Protein AF-A0AAE0Z4W5-F1 (afdb_monomer)

Radius of gyration: 17.18 Å; Cα contacts (8 Å, |Δi|>4): 131; chains: 1; bounding box: 44×24×59 Å

Foldseek 3Di:
DDDPPVCLPPVVVCVVPVVDPDQDDPADWGDDPNAIKGWAFDPDPDDDPDPVVVVLQVVLQVPDDPFFFHFDGWDRDPPGTTTITGDASCHAPVSQVPDPVRPPDPVNVVVVVVSVVVVCVSCVVPHDDTGTHD

Mean predicted aligned error: 11.66 Å

pLDDT: mean 71.06, std 17.98, range [23.53, 89.5]

Organism: NCBI:txid231223

InterPro domains:
  IPR001245 Serine-threonine/tyrosine-protein kinase, catalytic domain [PF07714] (35-116)
  IPR011009 Protein kinase-like domain superfamily [SSF56112] (31-118)
  IPR050401 Cyclic nucleotide synthase [PTHR11920] (18-118)

Structure (mmCIF, N/CA/C/O backbone):
data_AF-A0AAE0Z4W5-F1
#
_entry.id   AF-A0AAE0Z4W5-F1
#
loop_
_atom_site.group_PDB
_atom_site.id
_atom_site.type_symbol
_atom_site.label_atom_id
_atom_site.label_alt_id
_atom_site.label_comp_id
_atom_site.label_asym_id
_atom_site.label_entity_id
_atom_site.label_seq_id
_atom_site.pdbx_PDB_ins_code
_atom_site.Cartn_x
_atom_site.Cartn_y
_atom_site.Cartn_z
_atom_site.occupancy
_atom_site.B_iso_or_equiv
_atom_site.auth_seq_id
_atom_site.auth_comp_id
_atom_site.auth_asym_id
_atom_site.auth_atom_id
_atom_site.pdbx_PDB_model_num
ATOM 1 N N . LYS A 1 1 ? -1.206 4.703 -35.131 1.00 28.72 1 LYS A N 1
ATOM 2 C CA . LYS A 1 1 ? -0.400 3.704 -34.385 1.00 28.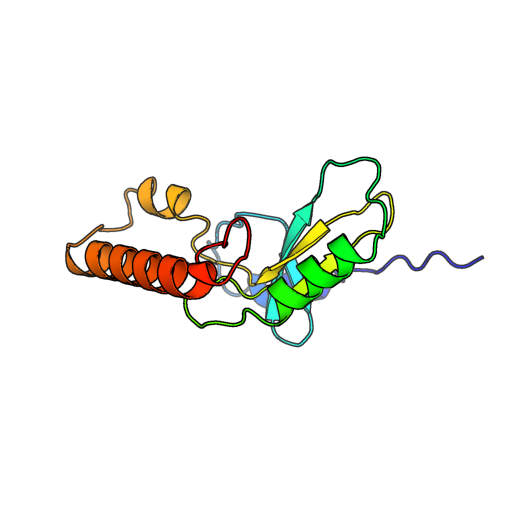72 1 LYS A CA 1
ATOM 3 C C . LYS A 1 1 ? -0.879 3.744 -32.946 1.00 28.72 1 LYS A C 1
ATOM 5 O O . LYS A 1 1 ? -0.974 4.821 -32.381 1.00 28.72 1 LYS A O 1
ATOM 10 N N . THR A 1 2 ? -1.354 2.597 -32.493 1.00 23.53 2 THR A N 1
ATOM 11 C CA . THR A 1 2 ? -2.344 2.341 -31.443 1.00 23.53 2 THR A CA 1
ATOM 12 C C . THR A 1 2 ? -1.884 2.802 -30.061 1.00 23.53 2 THR A C 1
ATOM 14 O O . THR A 1 2 ? -0.932 2.265 -29.505 1.00 23.53 2 THR A O 1
ATOM 17 N N . SER A 1 3 ? -2.573 3.810 -29.523 1.00 23.89 3 SER A N 1
ATOM 18 C CA . SER A 1 3 ? -2.535 4.167 -28.108 1.00 23.89 3 SER A CA 1
ATOM 19 C C . SER A 1 3 ? -3.357 3.118 -27.363 1.00 23.89 3 SER A C 1
ATOM 21 O O . SER A 1 3 ? -4.548 2.978 -27.631 1.00 23.89 3 SER A O 1
ATOM 23 N N . TYR A 1 4 ? -2.725 2.341 -26.484 1.00 27.56 4 TYR A N 1
ATOM 24 C CA . TYR A 1 4 ? -3.455 1.537 -25.508 1.00 27.56 4 TYR A CA 1
ATOM 25 C C . TYR A 1 4 ? -3.965 2.492 -24.429 1.00 27.56 4 TYR A C 1
ATOM 27 O O . TYR A 1 4 ? -3.356 2.651 -23.372 1.00 27.56 4 TYR A O 1
ATOM 35 N N . TYR A 1 5 ? -5.068 3.176 -24.735 1.00 32.50 5 TYR A N 1
ATOM 36 C CA . TYR A 1 5 ? -5.946 3.726 -23.717 1.00 32.50 5 TYR A CA 1
ATOM 37 C C . TYR A 1 5 ? -6.409 2.516 -22.905 1.00 32.50 5 TYR A C 1
ATOM 39 O O . TYR A 1 5 ? -7.166 1.680 -23.391 1.00 32.50 5 TYR A O 1
ATOM 47 N N . SER A 1 6 ? -5.827 2.321 -21.723 1.00 32.25 6 SER A N 1
ATOM 48 C CA . SER A 1 6 ? -6.387 1.362 -20.782 1.00 32.25 6 SER A CA 1
ATOM 49 C C . SER A 1 6 ? -7.658 2.018 -20.271 1.00 32.25 6 SER A C 1
ATOM 51 O O . SER A 1 6 ? -7.593 2.826 -19.346 1.00 32.25 6 SER A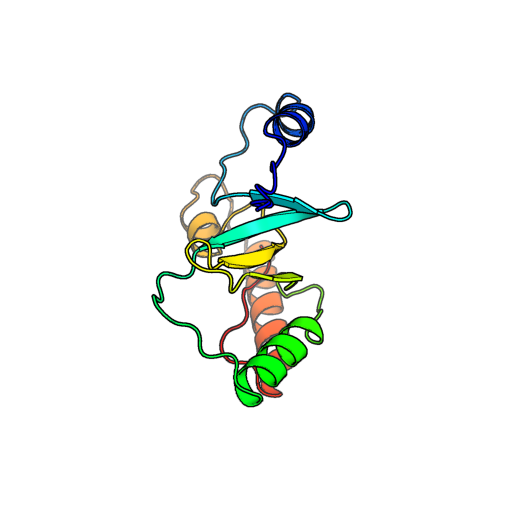 O 1
ATOM 53 N N . ASP A 1 7 ? -8.775 1.733 -20.944 1.00 30.98 7 ASP A N 1
ATOM 54 C CA . ASP A 1 7 ? -10.121 1.965 -20.435 1.00 30.98 7 ASP A CA 1
ATOM 55 C C . ASP A 1 7 ? -10.191 1.278 -19.068 1.00 30.98 7 ASP A C 1
ATOM 57 O O . ASP A 1 7 ? -10.419 0.073 -18.950 1.00 30.98 7 ASP A O 1
ATOM 61 N N . CYS A 1 8 ? -9.908 2.023 -18.003 1.00 40.12 8 CYS A N 1
ATOM 62 C CA . CYS A 1 8 ? -10.352 1.624 -16.685 1.00 40.12 8 CYS A CA 1
ATOM 63 C C . CYS A 1 8 ? -11.861 1.818 -16.746 1.00 40.12 8 CYS A C 1
ATOM 65 O O . CYS A 1 8 ? -12.303 2.950 -16.610 1.00 40.12 8 CYS A O 1
ATOM 67 N N . SER A 1 9 ? -12.618 0.760 -17.061 1.00 36.38 9 SER A N 1
ATOM 68 C CA . SER A 1 9 ? -14.079 0.820 -17.132 1.00 36.38 9 SER A CA 1
ATOM 69 C C . SER A 1 9 ? -14.622 1.558 -15.912 1.00 36.38 9 SER A C 1
ATOM 71 O O . SER A 1 9 ? -14.623 1.004 -14.808 1.00 36.38 9 SER A O 1
ATOM 73 N N . ASP A 1 10 ? -15.105 2.782 -16.130 1.00 46.00 10 ASP A N 1
ATOM 74 C CA . ASP A 1 10 ? -15.877 3.543 -15.146 1.00 46.00 10 ASP A CA 1
ATOM 75 C C . ASP A 1 10 ? -17.095 2.717 -14.670 1.00 46.00 10 ASP A C 1
ATOM 77 O O . ASP A 1 10 ? -17.561 2.848 -13.538 1.00 46.00 10 ASP A O 1
ATOM 81 N N . ASP A 1 11 ? -17.531 1.761 -15.496 1.00 42.41 11 ASP A N 1
ATOM 82 C CA . ASP A 1 11 ? -18.697 0.910 -15.281 1.00 42.41 11 ASP A CA 1
ATOM 83 C C . ASP A 1 11 ? -18.485 -0.188 -14.220 1.00 42.41 11 ASP A C 1
ATOM 85 O O . ASP A 1 11 ? -19.395 -0.493 -13.452 1.00 42.41 11 ASP A O 1
ATOM 89 N N . THR A 1 12 ? -17.288 -0.776 -14.102 1.00 48.44 12 THR A N 1
ATOM 90 C CA . THR A 1 12 ? -17.059 -1.907 -13.171 1.00 48.44 12 THR A CA 1
ATOM 91 C C . THR A 1 12 ? -16.954 -1.439 -11.714 1.00 48.44 12 THR A C 1
ATOM 93 O O . THR A 1 12 ? -17.310 -2.169 -10.788 1.00 48.44 12 THR A O 1
ATOM 96 N N . ILE A 1 13 ? -16.498 -0.199 -11.500 1.00 48.97 13 ILE A N 1
ATOM 97 C CA . ILE A 1 13 ? -16.380 0.434 -10.177 1.00 48.97 13 ILE A CA 1
ATOM 98 C C . ILE A 1 13 ? -17.760 0.891 -9.671 1.00 48.97 13 ILE A C 1
ATOM 100 O O . ILE A 1 13 ? -18.065 0.722 -8.487 1.00 48.97 13 ILE A O 1
ATOM 104 N N . ALA A 1 14 ? -18.623 1.387 -10.565 1.00 46.22 14 ALA A N 1
ATOM 105 C CA . ALA A 1 14 ? -19.995 1.777 -10.235 1.00 46.22 14 ALA A CA 1
ATOM 106 C C . ALA A 1 14 ? -20.854 0.587 -9.766 1.00 46.22 14 ALA A C 1
ATOM 108 O O . ALA A 1 14 ? -21.639 0.725 -8.826 1.00 46.22 14 ALA A O 1
ATOM 109 N N . VAL A 1 15 ? -20.670 -0.599 -10.359 1.00 49.28 15 VAL A N 1
ATOM 110 C CA . VAL A 1 15 ? -21.466 -1.795 -10.023 1.00 49.28 15 VAL A CA 1
ATOM 111 C C . VAL A 1 15 ? -21.212 -2.290 -8.595 1.00 49.28 15 VAL A C 1
ATOM 113 O O . VAL A 1 15 ? -22.147 -2.753 -7.948 1.00 49.28 15 VAL A O 1
ATOM 116 N N . HIS A 1 16 ? -19.992 -2.157 -8.059 1.00 48.31 16 HIS A N 1
ATOM 117 C CA . HIS A 1 16 ? -19.688 -2.643 -6.704 1.00 48.31 16 HIS A CA 1
ATOM 118 C C . HIS A 1 16 ? -19.871 -1.596 -5.590 1.00 48.31 16 HIS A C 1
ATOM 120 O O . HIS A 1 16 ? -19.947 -1.973 -4.421 1.00 48.31 16 HIS A O 1
ATOM 126 N N . LEU A 1 17 ? -19.943 -0.301 -5.929 1.00 50.03 17 LEU A N 1
ATOM 127 C CA . LEU A 1 17 ? -20.113 0.803 -4.970 1.00 50.03 17 LEU A CA 1
ATOM 128 C C . LEU A 1 17 ? -21.548 1.337 -4.874 1.00 50.03 17 LEU A C 1
ATOM 130 O O . LEU A 1 17 ? -21.886 1.928 -3.850 1.00 50.03 17 LEU A O 1
ATOM 134 N N . ASN A 1 18 ? -22.408 1.101 -5.872 1.00 44.16 18 ASN A N 1
ATOM 135 C CA . ASN A 1 18 ? -23.819 1.505 -5.794 1.00 44.16 18 ASN A CA 1
ATOM 136 C C . ASN A 1 18 ? -24.617 0.771 -4.696 1.00 44.16 18 ASN A C 1
ATOM 138 O O . ASN A 1 18 ? -25.695 1.235 -4.340 1.00 44.16 18 ASN A O 1
ATOM 142 N N . ASP A 1 19 ? -24.096 -0.323 -4.130 1.00 50.34 19 ASP A N 1
ATOM 143 C CA . ASP A 1 19 ? -24.776 -1.097 -3.079 1.00 50.34 19 ASP A CA 1
ATOM 144 C C . ASP A 1 19 ? -24.414 -0.665 -1.639 1.00 50.34 19 ASP A C 1
ATOM 146 O O . ASP A 1 19 ? -25.011 -1.135 -0.675 1.00 50.34 19 ASP A O 1
ATOM 150 N N . VAL A 1 20 ? -23.451 0.249 -1.437 1.00 46.44 20 VAL A N 1
ATOM 151 C CA . VAL A 1 20 ? -23.032 0.667 -0.082 1.00 46.44 20 VAL A CA 1
ATOM 152 C C . VAL A 1 20 ? -22.844 2.181 -0.018 1.00 46.44 20 VAL A C 1
ATOM 154 O O . VAL A 1 20 ? -21.728 2.700 -0.071 1.00 46.44 20 VAL A O 1
ATOM 157 N N . GLY A 1 21 ? -23.956 2.906 0.113 1.00 43.50 21 GLY A N 1
ATOM 158 C CA . GLY A 1 21 ? -23.941 4.328 0.456 1.00 43.50 21 GLY A CA 1
ATOM 159 C C . GLY A 1 21 ? -23.060 4.597 1.688 1.00 43.50 21 GLY A C 1
ATOM 160 O O . GLY A 1 21 ? -23.152 3.880 2.681 1.00 43.50 21 GLY A O 1
ATOM 161 N N . ASN A 1 22 ? -22.221 5.638 1.614 1.00 46.34 22 ASN A N 1
ATOM 162 C CA . ASN A 1 22 ? -21.294 6.134 2.653 1.00 46.34 22 ASN A CA 1
ATOM 163 C C . ASN A 1 22 ? -19.925 5.445 2.842 1.00 46.34 22 ASN A C 1
ATOM 165 O O . ASN A 1 22 ? -19.445 5.343 3.969 1.00 46.34 22 ASN A O 1
ATOM 169 N N . ARG A 1 23 ? -19.199 5.067 1.781 1.00 55.84 23 ARG A N 1
ATOM 170 C CA . ARG A 1 23 ? -17.738 4.852 1.906 1.00 55.84 23 ARG A CA 1
ATOM 171 C C . ARG A 1 23 ? -16.953 6.060 1.388 1.00 55.84 23 ARG A C 1
ATOM 173 O O . ARG A 1 23 ? -16.955 6.331 0.193 1.00 55.84 23 ARG A O 1
ATOM 180 N N . GLN A 1 24 ? -16.281 6.775 2.295 1.00 64.50 24 GLN A N 1
ATOM 181 C CA . GLN A 1 24 ? -15.328 7.835 1.952 1.00 64.50 24 GLN A CA 1
ATOM 182 C C . GLN A 1 24 ? -14.146 7.221 1.184 1.00 64.50 24 GLN A C 1
ATOM 184 O O . GLN A 1 24 ? -13.524 6.264 1.646 1.00 64.50 24 GLN A O 1
ATOM 189 N N . LEU A 1 25 ? -13.858 7.743 -0.010 1.00 67.00 25 LEU A N 1
ATOM 190 C CA . LEU A 1 25 ? -12.697 7.337 -0.801 1.00 67.00 25 LEU A CA 1
ATOM 191 C C . LEU A 1 25 ? -11.493 8.197 -0.409 1.00 67.00 25 LEU A C 1
ATOM 193 O O . LEU A 1 25 ? -11.533 9.417 -0.551 1.00 67.00 25 LEU A O 1
ATOM 197 N N . PHE A 1 26 ? -10.418 7.560 0.057 1.00 69.38 26 PHE A N 1
ATOM 198 C CA . PHE A 1 26 ? -9.202 8.256 0.509 1.00 69.38 26 PHE A CA 1
ATOM 199 C C . PHE A 1 26 ? -8.167 8.464 -0.607 1.00 69.38 26 PHE A C 1
ATOM 201 O O . PHE A 1 26 ? -7.232 9.249 -0.468 1.00 69.38 26 PHE A O 1
ATOM 208 N N . THR A 1 27 ? -8.293 7.747 -1.727 1.00 78.50 27 THR A N 1
ATOM 209 C CA . THR A 1 27 ? -7.387 7.868 -2.876 1.00 78.50 27 THR A CA 1
ATOM 210 C C . THR A 1 27 ? -8.029 7.321 -4.152 1.00 78.50 27 THR A C 1
ATOM 212 O O . THR A 1 27 ? -9.092 6.703 -4.098 1.00 78.50 27 THR A O 1
ATOM 215 N N . LYS A 1 28 ? -7.383 7.533 -5.306 1.00 83.81 28 LYS A N 1
ATOM 216 C CA . LYS A 1 28 ? -7.816 6.949 -6.581 1.00 83.81 28 LYS A CA 1
ATOM 217 C C . LYS A 1 28 ? -7.692 5.428 -6.509 1.00 83.81 28 LYS A C 1
ATOM 219 O O . LYS A 1 28 ? -6.664 4.921 -6.063 1.00 83.81 28 LYS A O 1
ATOM 224 N N . THR A 1 29 ? -8.706 4.706 -6.973 1.00 84.94 29 THR A N 1
ATOM 225 C CA . THR A 1 29 ? -8.735 3.240 -6.933 1.00 84.94 29 THR A CA 1
ATOM 226 C C . THR A 1 29 ? -8.896 2.614 -8.316 1.00 84.94 29 THR A C 1
ATOM 228 O O . THR A 1 29 ? -9.254 3.289 -9.279 1.00 84.94 29 THR A O 1
ATOM 231 N N . GLY A 1 30 ? -8.596 1.319 -8.421 1.00 84.19 30 GLY A N 1
ATOM 232 C CA . GLY A 1 30 ? -8.863 0.498 -9.604 1.00 84.19 30 GLY A CA 1
ATOM 233 C C . GLY A 1 30 ? -9.068 -0.968 -9.226 1.00 84.19 30 GLY A C 1
ATOM 234 O O . GLY A 1 30 ? -8.626 -1.395 -8.163 1.00 84.19 30 GLY A O 1
ATOM 235 N N . TYR A 1 31 ? -9.739 -1.749 -10.075 1.00 85.69 31 TYR A N 1
ATOM 236 C CA . TYR A 1 31 ? -9.971 -3.178 -9.838 1.00 85.69 31 TYR A CA 1
ATOM 237 C C . TYR A 1 31 ? -9.016 -4.030 -10.675 1.00 85.69 31 TYR A C 1
ATOM 239 O O . TYR A 1 31 ? -8.949 -3.886 -11.896 1.00 85.69 31 TYR A O 1
ATOM 247 N N . TYR A 1 32 ? -8.275 -4.931 -10.034 1.00 82.69 32 TYR A N 1
ATOM 248 C CA . TYR A 1 32 ? -7.320 -5.800 -10.714 1.00 82.69 32 TYR A CA 1
ATOM 249 C C . TYR A 1 32 ? -7.235 -7.165 -10.032 1.00 82.69 32 TYR A C 1
ATOM 251 O O . TYR A 1 32 ? -7.016 -7.256 -8.828 1.00 82.69 32 TYR A O 1
ATOM 259 N N . LYS A 1 33 ? -7.379 -8.243 -10.819 1.00 83.12 33 LYS A N 1
ATOM 260 C CA . LYS A 1 33 ? -7.265 -9.644 -10.360 1.00 83.12 33 LYS A CA 1
ATOM 261 C C . LYS A 1 33 ? -8.083 -9.968 -9.100 1.00 83.12 33 LYS A C 1
ATOM 263 O O . LYS A 1 33 ? -7.600 -10.660 -8.210 1.00 83.12 33 LYS A O 1
ATOM 268 N N . GLY A 1 34 ? -9.318 -9.480 -9.023 1.00 81.19 34 GLY A N 1
ATOM 269 C CA . GLY A 1 34 ? -10.188 -9.770 -7.883 1.00 81.19 34 GLY A CA 1
ATOM 270 C C . GLY A 1 34 ? -10.046 -8.811 -6.699 1.00 81.19 34 GLY A C 1
ATOM 271 O O . GLY A 1 34 ? -10.797 -8.948 -5.740 1.00 81.19 34 GLY A O 1
ATOM 272 N N . ALA A 1 35 ? -9.113 -7.854 -6.746 1.00 81.50 35 ALA A N 1
ATOM 273 C CA . ALA A 1 35 ? -8.822 -6.944 -5.642 1.00 81.50 35 ALA A CA 1
ATOM 274 C C . ALA A 1 35 ? -9.006 -5.473 -6.037 1.00 81.50 35 ALA A C 1
ATOM 276 O O . ALA A 1 35 ? -8.722 -5.074 -7.170 1.00 81.50 35 ALA A O 1
ATOM 277 N N . ILE A 1 36 ? -9.446 -4.658 -5.075 1.00 86.00 36 ILE A N 1
ATOM 278 C CA . ILE A 1 36 ? -9.446 -3.197 -5.189 1.00 86.00 36 ILE A CA 1
ATOM 279 C C . ILE A 1 36 ? -8.051 -2.693 -4.815 1.00 86.00 36 ILE A C 1
ATOM 281 O O . ILE A 1 36 ? -7.525 -3.008 -3.746 1.00 86.00 36 ILE A O 1
ATOM 285 N N . LEU A 1 37 ? -7.459 -1.897 -5.697 1.00 87.94 37 LEU A N 1
ATOM 286 C CA . LEU A 1 37 ? -6.131 -1.322 -5.543 1.00 87.94 37 LEU A CA 1
ATOM 287 C C . LEU A 1 37 ? -6.209 0.186 -5.334 1.00 87.94 37 LEU A C 1
ATOM 289 O O . LEU A 1 37 ? -7.021 0.858 -5.964 1.00 87.94 37 LEU A O 1
ATOM 293 N N . ALA A 1 38 ? -5.320 0.714 -4.501 1.00 86.88 38 ALA A N 1
ATOM 294 C CA . ALA A 1 38 ? -4.990 2.126 -4.415 1.00 86.88 38 ALA A CA 1
ATOM 295 C C . ALA A 1 38 ? -3.961 2.498 -5.495 1.00 86.88 38 ALA A C 1
ATOM 297 O O . ALA A 1 38 ? -2.935 1.830 -5.649 1.00 86.88 38 ALA A O 1
ATOM 298 N N . ILE A 1 39 ? -4.222 3.590 -6.214 1.00 87.81 39 ILE A N 1
ATOM 299 C CA . ILE A 1 39 ? -3.380 4.141 -7.278 1.00 87.81 39 ILE A CA 1
ATOM 300 C C . ILE A 1 39 ? -2.779 5.451 -6.773 1.00 87.81 39 ILE A C 1
ATOM 302 O O . ILE A 1 39 ? -3.424 6.500 -6.800 1.00 87.81 39 ILE A O 1
ATOM 306 N N . LYS A 1 40 ? -1.525 5.401 -6.317 1.00 86.44 40 LYS A N 1
ATOM 307 C CA . LYS A 1 40 ? -0.810 6.580 -5.811 1.00 86.44 40 LYS A CA 1
ATOM 308 C C . LYS A 1 40 ? 0.071 7.175 -6.912 1.00 86.44 40 LYS A C 1
ATOM 310 O O . LYS A 1 40 ? 1.050 6.527 -7.285 1.00 86.44 40 LYS A O 1
ATOM 315 N N . PRO A 1 41 ? -0.242 8.363 -7.458 1.00 82.81 41 PRO A N 1
ATOM 316 C CA . PRO A 1 41 ? 0.560 8.963 -8.517 1.00 82.81 41 PRO A CA 1
ATOM 317 C C . PRO A 1 41 ? 1.951 9.343 -8.003 1.00 82.81 41 PRO A C 1
ATOM 319 O O . PRO A 1 41 ? 2.110 9.814 -6.876 1.00 82.81 41 PRO A O 1
ATOM 322 N N . ILE A 1 42 ? 2.963 9.149 -8.842 1.00 83.56 42 ILE A N 1
ATOM 323 C CA . ILE A 1 42 ? 4.335 9.570 -8.574 1.00 83.56 42 ILE A CA 1
ATOM 324 C C . ILE A 1 42 ? 4.549 10.901 -9.293 1.00 83.56 42 ILE A C 1
ATOM 326 O O . ILE A 1 42 ? 4.449 10.977 -10.511 1.00 83.56 42 ILE A O 1
ATOM 330 N N . THR A 1 43 ? 4.880 11.957 -8.552 1.00 76.00 43 THR A N 1
ATOM 331 C CA . THR A 1 43 ? 5.090 13.313 -9.098 1.00 76.00 43 THR A CA 1
ATOM 332 C C . THR A 1 43 ? 6.448 13.504 -9.783 1.00 76.00 43 THR A C 1
ATOM 334 O O . THR A 1 43 ? 6.783 14.607 -10.213 1.00 76.00 43 THR A O 1
ATOM 337 N N . ARG A 1 44 ? 7.264 12.449 -9.882 1.00 71.31 44 ARG A N 1
ATOM 338 C CA . ARG A 1 44 ? 8.580 12.521 -10.523 1.00 71.31 44 ARG A CA 1
ATOM 339 C C . ARG A 1 44 ? 8.419 12.548 -12.039 1.00 71.31 44 ARG A C 1
ATOM 341 O O . ARG A 1 44 ? 7.695 11.755 -12.616 1.00 71.31 44 ARG A O 1
ATOM 348 N N . THR A 1 45 ? 9.145 13.449 -12.688 1.00 65.88 45 THR A N 1
ATOM 349 C CA . THR A 1 45 ? 9.098 13.623 -14.146 1.00 65.88 45 THR A CA 1
ATOM 350 C C . THR A 1 45 ? 9.885 12.549 -14.896 1.00 65.88 45 THR A C 1
ATOM 352 O O . THR A 1 45 ? 9.598 12.275 -16.057 1.00 65.88 45 THR A O 1
ATOM 355 N N . HIS A 1 46 ? 10.857 11.907 -14.242 1.00 71.69 46 HIS A N 1
ATOM 356 C CA . HIS A 1 46 ? 11.690 10.878 -14.854 1.00 71.69 46 HIS A CA 1
ATOM 357 C C . HIS A 1 46 ? 12.066 9.790 -13.841 1.00 71.69 46 HIS A C 1
ATOM 359 O O . HIS A 1 46 ? 12.797 10.043 -12.880 1.00 71.69 46 HIS A O 1
ATOM 365 N N . ILE A 1 47 ? 11.595 8.563 -14.072 1.00 76.62 47 ILE A N 1
ATOM 366 C CA . ILE A 1 47 ? 12.035 7.370 -13.343 1.00 76.62 47 ILE A CA 1
ATOM 367 C C . ILE A 1 47 ? 12.992 6.614 -14.260 1.00 76.62 47 ILE A C 1
ATOM 369 O O . ILE A 1 47 ? 12.585 6.051 -15.272 1.00 76.62 47 ILE A O 1
ATOM 373 N N . SER A 1 48 ? 14.281 6.607 -13.914 1.00 80.44 48 SER A N 1
ATOM 374 C CA . SER A 1 48 ? 15.262 5.804 -14.645 1.00 80.44 48 SER A CA 1
ATOM 375 C C . SER A 1 48 ? 15.153 4.342 -14.217 1.00 80.44 48 SER A C 1
ATOM 377 O O . SER A 1 48 ? 15.364 4.008 -13.047 1.00 80.44 48 SER A O 1
ATOM 379 N N . ILE A 1 49 ? 14.831 3.467 -15.169 1.00 83.25 49 ILE A N 1
ATOM 380 C CA . ILE A 1 49 ? 14.770 2.022 -14.956 1.00 83.25 49 ILE A CA 1
ATOM 381 C C . ILE A 1 49 ? 16.200 1.498 -14.813 1.00 83.25 49 ILE A C 1
ATOM 383 O O . ILE A 1 49 ? 16.888 1.209 -15.790 1.00 83.25 49 ILE A O 1
ATOM 387 N N . THR A 1 50 ? 16.664 1.385 -13.572 1.00 87.12 50 THR A N 1
ATOM 388 C CA . THR A 1 50 ? 17.998 0.872 -13.245 1.00 87.12 50 THR A CA 1
ATOM 389 C C . THR A 1 50 ? 17.890 -0.478 -12.541 1.00 87.12 50 THR A C 1
ATOM 391 O O . THR A 1 50 ? 16.923 -0.740 -11.829 1.00 87.12 50 THR A O 1
ATOM 394 N N . LYS A 1 51 ? 18.893 -1.356 -12.695 1.00 88.69 51 LYS A N 1
ATOM 395 C CA . LYS A 1 51 ? 18.918 -2.657 -11.993 1.00 88.69 51 LYS A CA 1
ATOM 396 C C . LYS A 1 51 ? 18.666 -2.535 -10.476 1.00 88.69 51 LYS A C 1
ATOM 398 O O . LYS A 1 51 ? 17.884 -3.337 -9.973 1.00 88.69 51 LYS A O 1
ATOM 403 N N . PRO A 1 52 ? 19.246 -1.553 -9.752 1.00 88.25 52 PRO A N 1
ATOM 404 C CA . PRO A 1 52 ? 18.927 -1.327 -8.343 1.00 88.25 52 PRO A CA 1
ATOM 405 C C . PRO A 1 52 ? 17.438 -1.072 -8.091 1.00 88.25 52 PRO A C 1
ATOM 407 O O . PRO A 1 52 ? 16.868 -1.702 -7.206 1.00 88.25 52 PRO A O 1
ATOM 410 N N . LEU A 1 53 ? 16.792 -0.237 -8.912 1.00 84.62 53 LEU A N 1
ATOM 411 C CA . LEU A 1 53 ? 15.361 0.044 -8.793 1.00 84.62 53 LEU A CA 1
ATOM 412 C C . LEU A 1 53 ? 14.511 -1.214 -9.022 1.00 84.62 53 LEU A C 1
ATOM 414 O O . LEU A 1 53 ? 13.593 -1.483 -8.254 1.00 84.62 53 LEU A O 1
ATOM 418 N N . LEU A 1 54 ? 14.822 -2.022 -10.044 1.00 85.94 54 LEU A N 1
ATOM 419 C CA . LEU A 1 54 ? 14.105 -3.285 -10.259 1.00 85.94 54 LEU A CA 1
ATOM 420 C C . LEU A 1 54 ? 14.280 -4.255 -9.085 1.00 85.94 54 LEU A C 1
ATOM 422 O O . LEU A 1 54 ? 13.331 -4.952 -8.727 1.00 85.94 54 LEU A O 1
ATOM 426 N N . MET A 1 55 ? 15.477 -4.318 -8.495 1.00 88.12 55 MET A N 1
ATOM 427 C CA . MET A 1 55 ? 15.725 -5.151 -7.317 1.00 88.12 55 MET A CA 1
ATOM 428 C C . MET A 1 55 ? 14.916 -4.672 -6.111 1.00 88.12 55 MET A C 1
ATOM 430 O O . MET A 1 55 ? 14.370 -5.502 -5.390 1.00 88.12 55 MET A O 1
ATOM 434 N N . GLU A 1 56 ? 14.784 -3.360 -5.920 1.00 84.75 56 GLU A N 1
ATOM 435 C CA . GLU A 1 56 ? 13.958 -2.777 -4.861 1.00 84.75 56 GLU A CA 1
ATOM 436 C C . GLU A 1 56 ? 12.465 -3.070 -5.073 1.00 84.75 56 GLU A C 1
ATOM 438 O O . GLU A 1 56 ? 11.805 -3.574 -4.167 1.00 84.75 56 GLU A O 1
ATOM 443 N N . ILE A 1 57 ? 11.952 -2.888 -6.295 1.00 85.62 57 ILE A N 1
ATOM 444 C CA . ILE A 1 57 ? 10.565 -3.234 -6.653 1.00 85.62 57 ILE A CA 1
ATOM 445 C C . ILE A 1 57 ? 10.299 -4.728 -6.437 1.00 85.62 57 ILE A C 1
ATOM 447 O O . ILE A 1 57 ? 9.262 -5.107 -5.888 1.00 85.62 57 ILE A O 1
ATOM 451 N N . LYS A 1 58 ? 11.231 -5.597 -6.850 1.00 86.00 58 LYS A N 1
ATOM 452 C CA . LYS A 1 58 ? 11.119 -7.044 -6.627 1.00 86.00 58 LYS A CA 1
ATOM 453 C C . LYS A 1 58 ? 11.070 -7.359 -5.136 1.00 86.00 58 LYS A C 1
ATOM 455 O O . LYS A 1 58 ? 10.195 -8.091 -4.693 1.00 86.00 58 LYS A O 1
ATOM 460 N N . ARG A 1 59 ? 11.962 -6.753 -4.358 1.00 84.50 59 ARG A N 1
ATOM 461 C CA . ARG A 1 59 ? 12.016 -6.926 -2.910 1.00 84.50 59 ARG A CA 1
ATOM 462 C C . ARG A 1 59 ? 10.718 -6.492 -2.226 1.00 84.50 59 ARG A C 1
ATOM 464 O O . ARG A 1 59 ? 10.249 -7.188 -1.333 1.00 84.50 59 ARG A O 1
ATOM 471 N N . MET A 1 60 ? 10.123 -5.380 -2.655 1.00 83.25 60 MET A N 1
ATOM 472 C CA . MET A 1 60 ? 8.814 -4.934 -2.165 1.00 83.25 60 MET A CA 1
ATOM 473 C C . MET A 1 60 ? 7.700 -5.927 -2.511 1.00 83.25 60 MET A C 1
ATOM 475 O O . MET A 1 60 ? 6.818 -6.168 -1.695 1.00 83.25 60 MET A O 1
ATOM 479 N N . LYS A 1 61 ? 7.745 -6.531 -3.703 1.00 83.50 61 LYS A N 1
ATOM 480 C CA . LYS A 1 61 ? 6.782 -7.557 -4.126 1.00 83.50 61 LYS A CA 1
ATOM 481 C C . LYS A 1 61 ? 6.920 -8.861 -3.339 1.00 83.50 61 LYS A C 1
ATOM 483 O O . LYS A 1 61 ? 5.909 -9.518 -3.092 1.00 83.50 61 LYS A O 1
ATOM 488 N N . ASP A 1 62 ? 8.143 -9.221 -2.967 1.00 83.50 62 ASP A N 1
ATOM 489 C CA . ASP A 1 62 ? 8.440 -10.416 -2.174 1.00 83.50 62 ASP A CA 1
ATOM 490 C C . ASP A 1 62 ? 8.111 -10.204 -0.680 1.00 83.50 62 ASP A C 1
ATOM 492 O O . ASP A 1 62 ? 7.845 -11.165 0.039 1.00 83.50 62 ASP A O 1
ATOM 496 N N . LEU A 1 63 ? 8.058 -8.950 -0.213 1.00 78.44 63 LEU A N 1
ATOM 497 C CA . LEU A 1 63 ? 7.650 -8.578 1.143 1.00 78.44 63 LEU A CA 1
ATOM 498 C C . LEU A 1 63 ? 6.114 -8.582 1.289 1.00 78.44 63 LEU A C 1
ATOM 500 O O . LEU A 1 63 ? 5.487 -7.548 1.508 1.00 78.44 63 LEU A O 1
ATOM 504 N N . GLN A 1 64 ? 5.497 -9.756 1.165 1.00 74.06 64 GLN A N 1
ATOM 505 C CA . GLN A 1 64 ? 4.077 -9.956 1.468 1.00 74.06 64 GLN A CA 1
ATOM 506 C C . GLN A 1 64 ? 3.936 -10.489 2.896 1.00 74.06 64 GLN A C 1
ATOM 508 O O . GLN A 1 64 ? 4.400 -11.582 3.200 1.00 74.06 64 GLN A O 1
ATOM 513 N N . ASN A 1 65 ? 3.322 -9.692 3.771 1.00 75.56 65 ASN A N 1
ATOM 514 C CA . ASN A 1 65 ? 2.977 -10.056 5.144 1.00 75.56 65 ASN A CA 1
ATOM 515 C C . ASN A 1 65 ? 1.586 -9.507 5.462 1.00 75.56 65 ASN A C 1
ATOM 517 O O . ASN A 1 65 ? 1.252 -8.423 4.990 1.00 75.56 65 ASN A O 1
ATOM 521 N N . ASP A 1 66 ? 0.841 -10.182 6.333 1.00 75.75 66 ASP A N 1
ATOM 522 C CA . ASP A 1 66 ? -0.530 -9.787 6.695 1.00 75.75 66 ASP A CA 1
ATOM 523 C C . ASP A 1 66 ? -0.606 -8.403 7.372 1.00 75.75 66 ASP A C 1
ATOM 525 O O . ASP A 1 66 ? -1.628 -7.728 7.306 1.00 75.75 66 ASP A O 1
ATOM 529 N N . HIS A 1 67 ? 0.495 -7.944 7.977 1.00 74.75 67 HIS A N 1
ATOM 530 C CA . HIS A 1 67 ? 0.587 -6.645 8.658 1.00 74.75 67 HIS A CA 1
ATOM 531 C C . HIS A 1 67 ? 1.055 -5.493 7.743 1.00 74.75 67 HIS A C 1
ATOM 533 O O . HIS A 1 67 ? 1.202 -4.356 8.194 1.00 74.75 67 HIS A O 1
ATOM 539 N N . LEU A 1 68 ? 1.335 -5.767 6.464 1.00 76.69 68 LEU A N 1
ATOM 540 C CA . LEU A 1 68 ? 1.790 -4.781 5.480 1.00 76.69 68 LEU A CA 1
ATOM 541 C C . LEU A 1 68 ? 0.750 -4.596 4.385 1.00 76.69 68 LEU A C 1
ATOM 543 O O . LEU A 1 68 ? 0.118 -5.557 3.956 1.00 76.69 68 LEU A O 1
ATOM 547 N N . VAL A 1 69 ? 0.626 -3.371 3.870 1.00 82.25 69 VAL A N 1
ATOM 548 C CA . VAL A 1 69 ? -0.172 -3.152 2.661 1.00 82.25 69 VAL A CA 1
ATOM 549 C C . VAL A 1 69 ? 0.470 -3.927 1.521 1.00 82.25 69 VAL A C 1
ATOM 551 O O . VAL A 1 69 ? 1.650 -3.736 1.203 1.00 82.25 69 VAL A O 1
ATOM 554 N N . ARG A 1 70 ? -0.318 -4.778 0.865 1.00 85.75 70 ARG A N 1
ATOM 555 C CA . ARG A 1 70 ? 0.183 -5.592 -0.233 1.00 85.75 70 ARG A CA 1
ATOM 556 C C . ARG A 1 70 ? 0.600 -4.719 -1.414 1.00 85.75 70 ARG A C 1
ATOM 558 O O . ARG A 1 70 ? -0.222 -4.069 -2.068 1.00 85.75 70 ARG A O 1
ATOM 565 N N . PHE A 1 71 ? 1.889 -4.750 -1.732 1.00 88.50 71 PHE A N 1
ATOM 566 C CA . PHE A 1 71 ? 2.428 -4.106 -2.920 1.00 88.50 71 PHE A CA 1
ATOM 567 C C . PHE A 1 71 ? 2.125 -4.938 -4.174 1.00 88.50 71 PHE A C 1
ATOM 569 O O . PHE A 1 71 ? 2.478 -6.116 -4.253 1.00 88.50 71 PHE A O 1
ATOM 576 N N . HIS A 1 72 ? 1.478 -4.319 -5.164 1.00 88.56 72 HIS A N 1
ATOM 577 C CA . HIS A 1 72 ? 1.096 -4.982 -6.413 1.00 88.56 72 HIS A CA 1
ATOM 578 C C . HIS A 1 72 ? 2.065 -4.664 -7.554 1.00 88.56 72 HIS A C 1
ATOM 580 O O . HIS A 1 72 ? 2.399 -5.553 -8.342 1.00 88.56 72 HIS A O 1
ATOM 586 N N . GLY A 1 73 ? 2.540 -3.419 -7.644 1.00 88.50 73 GLY A N 1
ATOM 587 C CA . GLY A 1 73 ? 3.476 -3.012 -8.687 1.00 88.50 73 GLY A CA 1
ATOM 588 C C . GLY A 1 73 ? 3.652 -1.503 -8.822 1.00 88.50 73 GLY A C 1
ATOM 589 O O . GLY A 1 73 ? 3.135 -0.717 -8.029 1.00 88.50 73 GLY A O 1
ATOM 590 N N . VAL A 1 74 ? 4.383 -1.105 -9.864 1.00 88.62 74 VAL A N 1
ATOM 591 C CA . VAL A 1 74 ? 4.577 0.295 -10.264 1.00 88.62 74 VAL A CA 1
ATOM 592 C C . VAL A 1 74 ? 4.246 0.431 -11.748 1.00 88.62 74 VAL A C 1
ATOM 594 O O . VAL A 1 74 ? 4.687 -0.387 -12.553 1.00 88.62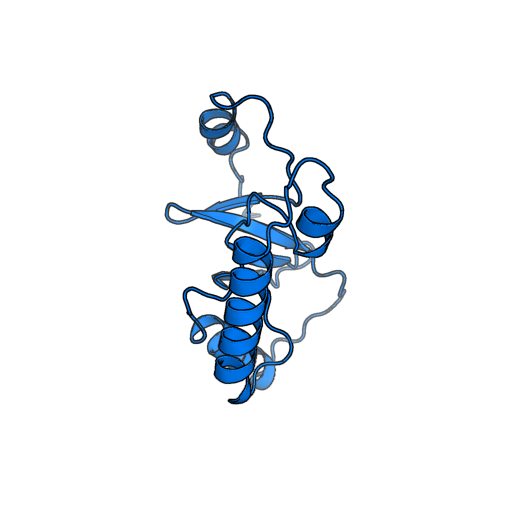 74 VAL A O 1
ATOM 597 N N . CYS A 1 75 ? 3.502 1.473 -12.102 1.00 86.56 75 CYS A N 1
ATOM 598 C CA . CYS A 1 75 ? 3.398 1.996 -13.455 1.00 86.56 75 CYS A CA 1
ATOM 599 C C . CYS A 1 75 ? 4.478 3.065 -13.639 1.00 86.56 75 CYS A C 1
ATOM 601 O O . CYS A 1 75 ? 4.568 4.004 -12.847 1.00 86.56 75 C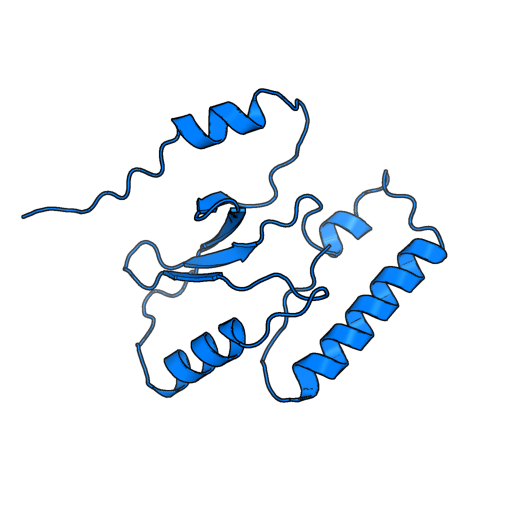YS A O 1
ATOM 603 N N . ILE A 1 76 ? 5.307 2.910 -14.665 1.00 84.31 76 ILE A N 1
ATOM 604 C CA . ILE A 1 76 ? 6.434 3.807 -14.967 1.00 84.31 76 ILE A CA 1
ATOM 605 C C . ILE A 1 76 ? 6.243 4.554 -16.291 1.00 84.31 76 ILE A C 1
ATOM 607 O O . ILE A 1 76 ? 7.113 5.323 -16.699 1.00 84.31 76 ILE A O 1
ATOM 611 N N . ASP A 1 77 ? 5.098 4.352 -16.940 1.00 82.31 77 ASP A N 1
ATOM 612 C CA . ASP A 1 77 ? 4.784 4.960 -18.223 1.00 82.31 77 ASP A CA 1
ATOM 613 C C . ASP A 1 77 ? 4.444 6.441 -18.039 1.00 82.31 77 ASP A C 1
ATOM 615 O O . ASP A 1 77 ? 3.556 6.813 -17.272 1.00 82.31 77 ASP A O 1
ATOM 619 N N . ILE A 1 78 ? 5.160 7.309 -18.752 1.00 79.62 78 ILE A N 1
ATOM 620 C CA . ILE A 1 78 ? 4.885 8.750 -18.786 1.00 79.62 78 ILE A CA 1
ATOM 621 C C . ILE A 1 78 ? 3.606 8.975 -19.612 1.00 79.62 78 ILE A C 1
ATOM 623 O O . ILE A 1 78 ? 3.478 8.381 -20.684 1.00 79.62 78 ILE A O 1
ATOM 627 N N . PRO A 1 79 ? 2.668 9.841 -19.180 1.00 77.69 79 PRO A N 1
ATOM 628 C CA . PRO A 1 79 ? 2.714 10.726 -18.005 1.00 77.69 79 PRO A CA 1
ATOM 629 C C . PRO A 1 79 ? 2.143 10.119 -16.710 1.00 77.69 79 PRO A C 1
ATOM 631 O O . PRO A 1 79 ? 2.128 10.785 -15.679 1.00 77.69 79 PRO A O 1
ATOM 634 N N . ASN A 1 80 ? 1.671 8.873 -16.739 1.00 80.25 80 ASN A N 1
ATOM 635 C CA . ASN A 1 80 ? 0.876 8.253 -15.677 1.00 80.25 80 ASN A CA 1
ATOM 636 C C . ASN A 1 80 ? 1.708 7.330 -14.773 1.00 80.25 80 ASN A C 1
ATOM 638 O O . ASN A 1 80 ? 1.395 6.150 -14.609 1.00 80.25 80 ASN A O 1
ATOM 642 N N . GLN A 1 81 ? 2.768 7.860 -14.166 1.00 85.06 81 GLN A N 1
ATOM 643 C CA . GLN A 1 81 ? 3.568 7.090 -13.216 1.00 85.06 81 GLN A CA 1
ATOM 644 C C . GLN A 1 81 ? 2.812 6.922 -11.893 1.00 85.06 81 GLN A C 1
ATOM 646 O O . GLN A 1 81 ? 2.324 7.898 -11.321 1.00 85.06 81 GLN A O 1
ATOM 651 N N . SER A 1 82 ? 2.715 5.697 -11.375 1.00 87.06 82 SER A N 1
ATOM 652 C CA . SER A 1 82 ? 1.951 5.422 -10.152 1.00 87.06 82 SER A CA 1
ATOM 653 C C . SER A 1 82 ? 2.391 4.156 -9.428 1.00 87.06 82 SER A C 1
ATOM 655 O O . SER A 1 82 ? 2.797 3.181 -10.050 1.00 87.06 82 SER A O 1
ATOM 657 N N . ILE A 1 83 ? 2.223 4.127 -8.112 1.00 88.75 83 ILE A N 1
ATOM 658 C CA . ILE A 1 83 ? 2.384 2.942 -7.268 1.0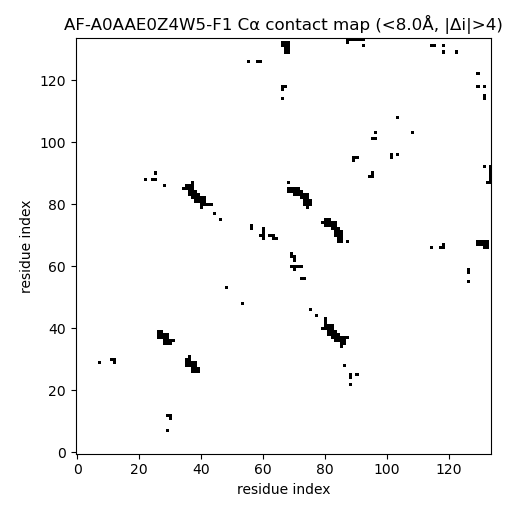0 88.75 83 ILE A CA 1
ATOM 659 C C . ILE A 1 83 ? 1.015 2.288 -7.077 1.00 88.75 83 ILE A C 1
ATOM 661 O O . ILE A 1 83 ? 0.036 2.975 -6.782 1.00 88.75 83 ILE A O 1
ATOM 665 N N . LEU A 1 84 ? 0.966 0.967 -7.235 1.00 89.50 84 LEU A N 1
ATOM 666 C CA . LEU A 1 84 ? -0.227 0.151 -7.045 1.00 89.50 84 LEU A CA 1
ATOM 667 C C . LEU A 1 84 ? -0.080 -0.673 -5.768 1.00 89.50 84 LEU A C 1
ATOM 669 O O . LEU A 1 84 ? 0.808 -1.528 -5.659 1.00 89.50 84 LEU A O 1
ATOM 673 N N . THR A 1 85 ? -0.967 -0.436 -4.811 1.00 88.88 85 THR A N 1
ATOM 674 C CA . THR A 1 85 ? -1.046 -1.196 -3.558 1.00 88.88 85 THR A CA 1
ATOM 675 C C . THR A 1 85 ? -2.472 -1.660 -3.314 1.00 88.88 85 THR A C 1
ATOM 677 O O . THR A 1 85 ? -3.394 -1.194 -3.971 1.00 88.88 85 THR A O 1
ATOM 680 N N . GLU A 1 86 ? -2.676 -2.569 -2.371 1.00 87.06 86 GLU A N 1
ATOM 681 C CA . GLU A 1 86 ? -4.017 -2.862 -1.860 1.00 87.06 86 GLU A CA 1
ATOM 682 C C . GLU A 1 86 ? -4.699 -1.591 -1.327 1.00 87.06 86 GLU A C 1
ATOM 684 O O . GLU A 1 86 ? -4.031 -0.682 -0.820 1.00 87.06 86 GLU A O 1
ATOM 689 N N . TYR A 1 87 ? -6.018 -1.500 -1.511 1.00 83.88 87 TYR A N 1
ATOM 690 C CA . TYR A 1 87 ? -6.813 -0.391 -0.996 1.00 83.88 87 TYR A CA 1
ATOM 691 C C . TYR A 1 87 ? -7.198 -0.619 0.470 1.00 83.88 87 TYR A C 1
ATOM 693 O O . TYR A 1 87 ? -7.888 -1.585 0.787 1.00 83.88 87 TYR A O 1
ATOM 701 N N . CYS A 1 88 ? -6.809 0.312 1.343 1.00 81.81 88 CYS A N 1
ATOM 702 C CA . CYS A 1 88 ? -7.200 0.318 2.752 1.00 81.81 88 CYS A CA 1
ATOM 703 C C . CYS A 1 88 ? -8.478 1.160 2.926 1.00 81.81 88 CYS A C 1
ATOM 705 O O . CYS A 1 88 ? -8.431 2.383 2.760 1.00 81.81 88 CYS A O 1
ATOM 707 N N . PRO A 1 89 ? -9.628 0.551 3.264 1.00 74.94 89 PRO A N 1
ATOM 708 C CA . PRO A 1 89 ? -10.906 1.256 3.336 1.00 74.94 89 PRO A CA 1
ATOM 709 C C . PRO A 1 89 ? -11.012 2.224 4.517 1.00 74.94 89 PRO A C 1
ATOM 711 O O . PRO A 1 89 ? -11.915 3.054 4.511 1.00 74.94 89 PRO A O 1
ATOM 714 N N . LYS A 1 90 ? -10.129 2.125 5.519 1.00 75.75 90 LYS A N 1
ATOM 715 C CA . LYS A 1 90 ? -10.082 3.051 6.661 1.00 75.75 90 LYS A CA 1
ATOM 716 C C . LYS A 1 90 ? -9.118 4.223 6.462 1.00 75.75 90 LYS A C 1
ATOM 718 O O . LYS A 1 90 ? -9.013 5.066 7.345 1.00 75.75 90 LYS A O 1
ATOM 723 N N . GLY A 1 91 ? -8.431 4.275 5.322 1.00 75.19 91 GLY A N 1
ATOM 724 C CA . GLY A 1 91 ? -7.417 5.287 5.059 1.00 75.19 91 GLY A CA 1
ATOM 725 C C . GLY A 1 91 ? -6.099 5.003 5.779 1.00 75.19 91 GLY A C 1
ATOM 726 O O . GLY A 1 91 ? -5.749 3.860 6.072 1.00 75.19 91 GLY A O 1
ATOM 727 N N . SER A 1 92 ? -5.320 6.056 5.989 1.00 78.50 92 SER A N 1
ATOM 728 C CA . SER A 1 92 ? -4.056 6.010 6.716 1.00 78.50 92 SER A CA 1
ATOM 729 C C . SER A 1 92 ? -4.270 5.934 8.230 1.00 78.50 92 SER A C 1
ATOM 731 O O . SER A 1 92 ? -5.353 6.195 8.748 1.00 78.50 92 SER A O 1
ATOM 733 N N . LEU A 1 93 ? -3.199 5.636 8.971 1.00 80.00 93 LEU A N 1
ATOM 734 C CA . LEU A 1 93 ? -3.236 5.692 10.434 1.00 80.00 93 LEU A CA 1
ATOM 735 C C . LEU A 1 93 ? -3.651 7.081 10.933 1.00 80.00 93 LEU A C 1
ATOM 737 O O . LEU A 1 93 ? -4.358 7.176 11.928 1.00 80.00 93 LEU A O 1
ATOM 741 N N . GLN A 1 94 ? -3.235 8.140 10.236 1.00 78.00 94 GLN A N 1
ATOM 742 C CA . GLN A 1 94 ? -3.628 9.505 10.563 1.00 78.00 94 GLN A CA 1
ATOM 743 C C . GLN A 1 94 ? -5.141 9.693 10.409 1.00 78.00 94 GLN A C 1
ATOM 745 O O . GLN A 1 94 ? -5.774 10.158 11.349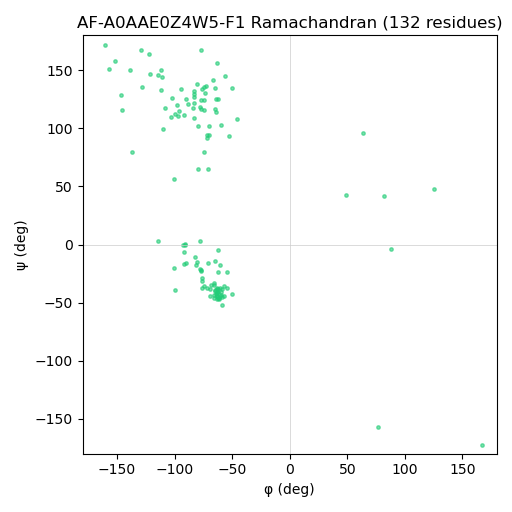 1.00 78.00 94 GLN A O 1
ATOM 750 N N . ASP A 1 95 ? -5.725 9.235 9.296 1.00 77.25 95 ASP A N 1
ATOM 751 C CA . ASP A 1 95 ? -7.176 9.311 9.060 1.00 77.25 95 ASP A CA 1
ATOM 752 C C . ASP A 1 95 ? -7.961 8.570 10.155 1.00 77.25 95 ASP A C 1
ATOM 754 O O . ASP A 1 95 ? -8.997 9.034 10.626 1.00 77.25 95 ASP A O 1
ATOM 758 N N . VAL A 1 96 ? -7.441 7.425 10.609 1.00 77.69 96 VAL A N 1
ATOM 759 C CA . VAL A 1 96 ? -8.036 6.641 11.701 1.00 77.69 96 VAL A CA 1
ATOM 760 C C . VAL A 1 96 ? -7.918 7.349 13.054 1.00 77.69 96 VAL A C 1
ATOM 762 O O . VAL A 1 96 ? -8.841 7.269 13.862 1.00 77.69 96 VAL A O 1
ATOM 765 N N . LEU A 1 97 ? -6.797 8.023 13.320 1.00 75.38 97 LEU A N 1
ATOM 766 C CA . LEU A 1 97 ? -6.558 8.738 14.578 1.00 75.38 97 LEU A CA 1
ATOM 767 C C . LEU A 1 97 ? -7.321 10.066 14.665 1.00 75.38 97 LEU A C 1
ATOM 769 O O . LEU A 1 97 ? -7.688 10.473 15.764 1.00 75.38 97 LEU A O 1
ATOM 773 N N . GLU A 1 98 ? -7.554 10.731 13.534 1.00 77.12 98 GLU A N 1
ATOM 774 C CA . GLU A 1 98 ? -8.316 11.984 13.451 1.00 77.12 98 GLU A CA 1
ATOM 775 C C . GLU A 1 98 ? -9.836 11.752 13.456 1.00 77.12 98 GLU A C 1
ATOM 777 O O . GLU A 1 98 ? -10.611 12.676 13.698 1.00 77.12 98 GLU A O 1
ATOM 782 N N . ASN A 1 99 ? -10.287 10.518 13.223 1.00 77.06 99 ASN A N 1
ATOM 783 C CA . ASN A 1 99 ? -11.703 10.189 13.215 1.00 77.06 99 ASN A CA 1
ATOM 784 C C . ASN A 1 99 ? -12.264 10.024 14.640 1.00 77.06 99 ASN A C 1
ATOM 786 O O . ASN A 1 99 ? -12.140 8.967 15.260 1.00 77.06 99 ASN A O 1
ATOM 790 N N . GLU A 1 100 ? -12.972 11.046 15.128 1.00 73.88 100 GLU A N 1
ATOM 791 C CA . GLU A 1 100 ? -13.625 11.062 16.450 1.00 73.88 100 GLU A CA 1
ATOM 792 C C . GLU A 1 100 ? -14.693 9.964 16.642 1.00 73.88 100 GLU A C 1
ATOM 794 O O . GLU A 1 100 ? -15.058 9.639 17.774 1.00 73.88 100 GLU A O 1
ATOM 799 N N . GLN A 1 101 ? -15.196 9.361 15.557 1.00 74.25 101 GLN A N 1
ATOM 800 C CA . GLN A 1 101 ? -16.152 8.249 15.626 1.00 74.25 101 GLN A CA 1
ATOM 801 C C . GLN A 1 101 ? -15.472 6.917 15.971 1.00 74.25 101 GLN A C 1
ATOM 803 O O . GLN A 1 101 ? -16.130 5.987 16.451 1.00 74.25 101 GLN A O 1
ATOM 808 N N . ILE A 1 102 ? -14.158 6.806 15.748 1.00 74.25 102 ILE A N 1
ATOM 809 C CA . ILE A 1 102 ? -13.387 5.610 16.076 1.00 74.25 102 ILE A CA 1
ATOM 810 C C . ILE A 1 102 ? -13.003 5.674 17.553 1.00 74.25 102 ILE A C 1
ATOM 812 O O . ILE A 1 102 ? -12.137 6.434 17.983 1.00 74.25 102 ILE A O 1
ATOM 816 N N . LYS A 1 103 ? -13.628 4.816 18.361 1.00 73.56 103 LYS A N 1
ATOM 817 C CA . LYS A 1 103 ? -13.239 4.647 19.763 1.00 73.56 103 LYS A CA 1
ATOM 818 C C . LYS A 1 103 ? -11.879 3.956 19.825 1.00 73.56 103 LYS A C 1
ATOM 820 O O . LYS A 1 103 ? -11.788 2.739 19.678 1.00 73.56 103 LYS A O 1
ATOM 825 N N . LEU A 1 104 ? -10.830 4.736 20.077 1.00 75.50 104 LEU A N 1
ATOM 826 C CA . LEU A 1 104 ? -9.476 4.248 20.349 1.00 75.50 104 LEU A CA 1
ATOM 827 C C . LEU A 1 104 ? -9.408 3.580 21.731 1.00 75.50 104 LEU A C 1
ATOM 829 O O . LEU A 1 104 ? -8.735 4.087 22.634 1.00 75.50 104 LEU A O 1
ATOM 833 N N . ASP A 1 105 ? -10.124 2.471 21.909 1.00 83.44 105 ASP A N 1
ATOM 834 C CA . ASP A 1 105 ? -10.042 1.642 23.109 1.00 83.44 105 ASP A CA 1
ATOM 835 C C . ASP A 1 105 ? -8.632 1.048 23.268 1.00 83.44 105 ASP A C 1
ATOM 837 O O . ASP A 1 105 ? -7.879 0.912 22.297 1.00 83.44 105 ASP A O 1
ATOM 841 N N . TRP A 1 106 ? -8.257 0.695 24.499 1.00 85.56 106 TRP A N 1
ATOM 842 C CA . TRP A 1 106 ? -6.929 0.160 24.799 1.00 85.56 106 TRP A CA 1
ATOM 843 C C . TRP A 1 106 ? -6.583 -1.064 23.943 1.00 85.56 106 TRP A C 1
ATOM 845 O O . TRP A 1 106 ? -5.455 -1.174 23.460 1.00 85.56 106 TRP A O 1
ATOM 855 N N . MET A 1 107 ? -7.562 -1.934 23.670 1.00 83.12 107 MET A N 1
ATOM 856 C CA . MET A 1 107 ? -7.363 -3.101 22.807 1.00 83.12 107 MET A CA 1
ATOM 857 C C . MET A 1 107 ? -6.987 -2.714 21.369 1.00 83.12 107 MET A C 1
ATOM 859 O O . MET A 1 107 ? -6.086 -3.317 20.790 1.00 83.12 107 MET A O 1
ATOM 863 N N . PHE A 1 108 ? -7.615 -1.676 20.811 1.00 81.12 108 PHE A N 1
ATOM 864 C CA . PHE A 1 108 ? -7.327 -1.199 19.454 1.00 81.12 108 PHE A CA 1
ATOM 865 C C . PHE A 1 108 ? -5.967 -0.489 19.362 1.00 81.12 108 PHE A C 1
ATOM 867 O O . PHE A 1 108 ? -5.213 -0.663 18.407 1.00 81.12 108 PHE A O 1
ATOM 874 N N . ARG A 1 109 ? -5.586 0.269 20.397 1.00 82.19 109 ARG A N 1
ATOM 875 C CA . ARG A 1 109 ? -4.237 0.860 20.478 1.00 82.19 109 ARG A CA 1
ATOM 876 C C . ARG A 1 109 ? -3.163 -0.220 20.545 1.00 82.19 109 ARG A C 1
ATOM 878 O O . ARG A 1 109 ? -2.125 -0.106 19.895 1.00 82.19 109 ARG A O 1
ATOM 885 N N . TYR A 1 110 ? -3.423 -1.273 21.317 1.00 84.50 110 TYR A N 1
ATOM 886 C CA . TYR A 1 110 ? -2.510 -2.399 21.437 1.00 84.50 110 TYR A CA 1
ATOM 887 C C . TYR A 1 110 ? -2.363 -3.155 20.113 1.00 84.50 110 TYR A C 1
ATOM 889 O O . TYR A 1 110 ? -1.238 -3.505 19.758 1.00 84.50 110 TYR A O 1
ATOM 897 N N . SER A 1 111 ? -3.447 -3.354 19.350 1.00 84.06 111 SER A N 1
ATOM 898 C CA . SER A 1 111 ? -3.358 -3.992 18.029 1.00 84.06 111 SER A CA 1
ATOM 899 C C . SER A 1 111 ? -2.502 -3.174 17.062 1.00 84.06 111 SER A C 1
ATOM 901 O O . SER A 1 111 ? -1.570 -3.726 16.485 1.00 84.06 111 SER A O 1
ATOM 903 N N . ILE A 1 112 ? -2.702 -1.851 16.989 1.00 83.81 112 ILE A N 1
ATOM 904 C CA . ILE A 1 112 ? -1.867 -0.962 16.159 1.00 83.81 112 ILE A CA 1
ATOM 905 C C . ILE A 1 112 ? -0.392 -1.053 16.574 1.00 83.81 112 ILE A C 1
ATOM 907 O O . ILE A 1 112 ? 0.495 -1.165 15.730 1.00 83.81 112 ILE A O 1
ATOM 911 N N . MET A 1 113 ? -0.107 -1.033 17.878 1.00 86.00 113 MET A N 1
ATOM 912 C CA . MET A 1 113 ? 1.264 -1.133 18.379 1.00 86.00 113 MET A CA 1
ATOM 913 C C . MET A 1 113 ? 1.911 -2.474 18.007 1.00 86.00 113 MET A C 1
ATOM 915 O O . MET A 1 113 ? 3.070 -2.504 17.592 1.00 86.00 113 MET A O 1
ATOM 919 N N . GLN A 1 114 ? 1.169 -3.578 18.119 1.00 85.50 114 GLN A N 1
ATOM 920 C CA . GLN A 1 114 ? 1.631 -4.905 17.708 1.00 85.50 114 GLN A CA 1
ATOM 921 C C . GLN A 1 114 ? 1.905 -4.972 16.205 1.00 85.50 114 GLN A C 1
ATOM 923 O O . GLN A 1 114 ? 2.951 -5.490 15.810 1.00 85.50 114 GLN A O 1
ATOM 928 N N . ASP A 1 115 ? 1.017 -4.417 15.382 1.00 82.56 115 ASP A N 1
ATOM 929 C CA . ASP A 1 115 ? 1.190 -4.368 13.932 1.00 82.56 115 ASP A CA 1
ATOM 930 C C . ASP A 1 115 ? 2.445 -3.569 13.560 1.00 82.56 115 ASP A C 1
ATOM 932 O O . ASP A 1 115 ? 3.290 -4.069 12.819 1.00 82.56 115 ASP A O 1
ATOM 936 N N . ILE A 1 116 ? 2.662 -2.392 14.161 1.00 83.00 116 ILE A N 1
ATOM 937 C CA . ILE A 1 116 ? 3.867 -1.575 13.932 1.00 83.00 116 ILE A CA 1
ATOM 938 C C . ILE A 1 116 ? 5.143 -2.325 14.337 1.00 83.00 116 ILE A C 1
ATOM 940 O O . ILE A 1 116 ? 6.128 -2.305 13.596 1.00 83.00 116 ILE A O 1
ATOM 944 N N . VAL A 1 117 ? 5.152 -3.003 15.488 1.00 85.06 117 VAL A N 1
ATOM 945 C CA . VAL A 1 117 ? 6.320 -3.775 15.949 1.00 85.06 117 VAL A CA 1
ATOM 946 C C . VAL A 1 117 ? 6.618 -4.936 14.998 1.00 85.06 117 VAL A C 1
ATOM 948 O O . VAL A 1 117 ? 7.779 -5.156 14.642 1.00 85.06 117 VAL A O 1
ATOM 951 N N . ARG A 1 118 ? 5.587 -5.656 14.542 1.00 78.88 118 ARG A N 1
ATOM 952 C CA . ARG A 1 118 ? 5.723 -6.775 13.594 1.00 78.88 118 ARG A CA 1
ATOM 953 C C . ARG A 1 118 ? 6.212 -6.303 12.232 1.00 78.88 118 ARG A C 1
ATOM 955 O O . ARG A 1 118 ? 7.134 -6.900 11.676 1.00 78.88 118 ARG A O 1
ATOM 962 N N . VAL A 1 119 ? 5.659 -5.200 11.735 1.00 75.06 119 VAL A N 1
ATOM 963 C CA . VAL A 1 119 ? 6.111 -4.529 10.512 1.00 75.06 119 VAL A CA 1
ATOM 964 C C . VAL A 1 119 ? 7.570 -4.105 10.642 1.00 75.06 119 VAL A C 1
ATOM 966 O O . VAL A 1 119 ? 8.389 -4.469 9.801 1.00 75.06 119 VAL A O 1
ATOM 969 N N . GLY A 1 120 ? 7.923 -3.394 11.713 1.00 71.19 120 GLY A N 1
ATOM 970 C CA . GLY A 1 120 ? 9.282 -2.915 11.955 1.00 71.19 120 GLY A CA 1
ATOM 971 C C . GLY A 1 120 ? 10.304 -4.046 12.060 1.00 71.19 120 GLY A C 1
ATOM 972 O O . GLY A 1 120 ? 11.418 -3.911 11.553 1.00 71.19 120 GLY A O 1
ATOM 973 N N . LEU A 1 121 ? 9.928 -5.179 12.661 1.00 68.69 121 LEU A N 1
ATOM 974 C CA . LEU A 1 121 ? 10.774 -6.369 12.732 1.00 68.69 121 LEU A CA 1
ATOM 975 C C . LEU A 1 121 ? 10.942 -7.036 11.359 1.00 68.69 121 LEU A C 1
ATOM 977 O O . LEU A 1 121 ? 12.064 -7.364 10.981 1.00 68.69 121 LEU A O 1
ATOM 981 N N . SER A 1 122 ? 9.856 -7.179 10.595 1.00 62.91 122 SER A N 1
ATOM 982 C CA . SER A 1 122 ? 9.878 -7.782 9.253 1.00 62.91 122 SER A CA 1
ATOM 983 C C . SER A 1 122 ? 10.674 -6.933 8.247 1.00 62.91 122 SER A C 1
ATOM 985 O O . SER A 1 122 ? 11.411 -7.439 7.400 1.00 62.91 122 SER A O 1
ATOM 987 N N . VAL A 1 123 ? 10.618 -5.609 8.394 1.00 63.59 123 VAL A N 1
ATOM 988 C CA . VAL A 1 123 ? 11.286 -4.641 7.510 1.00 63.59 123 VAL A CA 1
ATOM 989 C C . VAL A 1 123 ? 12.766 -4.451 7.854 1.00 63.59 123 VAL A C 1
ATOM 991 O O . VAL A 1 123 ? 13.545 -4.028 6.995 1.00 63.59 123 VAL A O 1
ATOM 994 N N . LYS A 1 124 ? 13.200 -4.858 9.057 1.00 53.56 124 LYS A N 1
ATOM 995 C CA . LYS A 1 124 ? 14.599 -4.778 9.522 1.00 53.56 124 LYS A CA 1
ATOM 996 C C . LYS A 1 124 ? 15.587 -5.608 8.695 1.00 53.56 124 LYS A C 1
ATOM 998 O O . LYS A 1 124 ? 16.792 -5.488 8.883 1.00 53.56 124 LYS A O 1
ATOM 1003 N N . LEU A 1 125 ? 15.094 -6.382 7.729 1.00 48.88 125 LEU A N 1
ATOM 1004 C CA . LEU A 1 125 ? 15.916 -7.037 6.720 1.00 48.88 125 LEU A CA 1
ATOM 1005 C C . LEU A 1 125 ? 16.301 -6.122 5.541 1.00 48.88 125 LEU A C 1
ATOM 1007 O O . LEU A 1 125 ? 17.167 -6.525 4.763 1.00 48.88 125 LEU A O 1
ATOM 1011 N N . GLY A 1 126 ? 15.730 -4.913 5.379 1.00 43.62 126 GLY A N 1
ATOM 1012 C CA . GLY A 1 126 ? 16.243 -3.871 4.463 1.00 43.62 126 GLY A CA 1
ATOM 1013 C C . GLY A 1 126 ? 15.282 -3.281 3.414 1.00 43.62 126 GLY A C 1
ATOM 1014 O O . GLY A 1 126 ? 15.672 -3.173 2.253 1.00 43.62 126 GLY A O 1
ATOM 1015 N N . VAL A 1 127 ? 14.059 -2.876 3.773 1.00 40.31 127 VAL A N 1
ATOM 1016 C CA . VAL A 1 127 ? 13.203 -2.057 2.880 1.00 40.31 127 VAL A CA 1
ATOM 1017 C C . VAL A 1 127 ? 13.048 -0.653 3.459 1.00 40.31 127 VAL A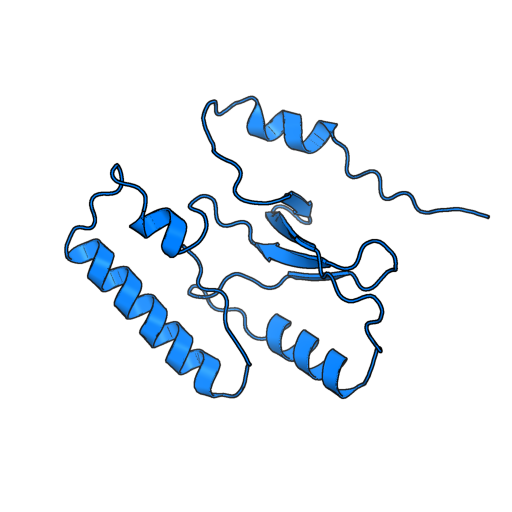 C 1
ATOM 1019 O O . VAL A 1 127 ? 12.804 -0.495 4.653 1.00 40.31 127 VAL A O 1
ATOM 1022 N N . ARG A 1 128 ? 13.223 0.375 2.622 1.00 39.44 128 ARG A N 1
ATOM 1023 C CA . ARG A 1 128 ? 12.915 1.760 2.984 1.00 39.44 128 ARG A CA 1
ATOM 1024 C C . ARG A 1 128 ? 11.396 1.955 2.918 1.00 39.44 128 ARG A C 1
ATOM 1026 O O . ARG A 1 128 ? 10.810 1.818 1.856 1.00 39.44 128 ARG A O 1
ATOM 1033 N N . GLU A 1 129 ? 10.818 2.250 4.080 1.00 40.69 129 GLU A N 1
ATOM 1034 C CA . GLU A 1 129 ? 9.435 2.688 4.337 1.00 40.69 129 GLU A CA 1
ATOM 1035 C C . GLU A 1 129 ? 8.300 1.701 3.983 1.00 40.69 129 GLU A C 1
ATOM 1037 O O . GLU A 1 129 ? 7.823 1.647 2.850 1.00 40.69 129 GLU A O 1
ATOM 1042 N N . PRO A 1 130 ? 7.807 0.930 4.973 1.00 42.19 130 PRO A N 1
ATOM 1043 C CA . PRO A 1 130 ? 6.616 0.106 4.816 1.00 42.19 130 PRO A CA 1
ATOM 1044 C C . PRO A 1 130 ? 5.331 0.932 4.962 1.00 42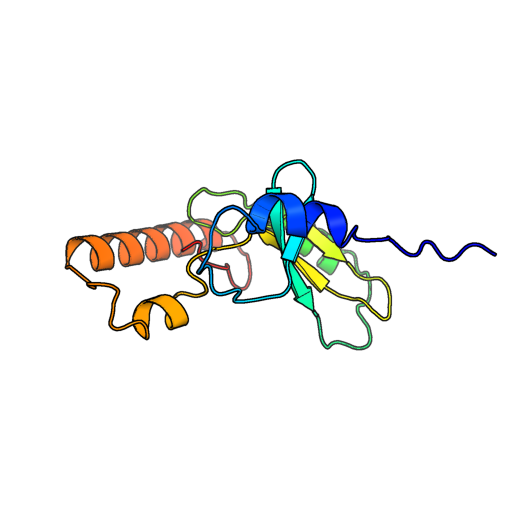.19 130 PRO A C 1
ATOM 1046 O O . PRO A 1 130 ? 5.184 1.731 5.886 1.00 42.19 130 PRO A O 1
ATOM 1049 N N . MET A 1 131 ? 4.354 0.670 4.095 1.00 49.53 131 MET A N 1
ATOM 1050 C CA . MET A 1 131 ? 2.980 1.129 4.286 1.00 49.53 131 MET A CA 1
ATOM 1051 C C . MET A 1 131 ? 2.245 0.133 5.198 1.00 49.53 131 MET A C 1
ATOM 1053 O O . MET A 1 131 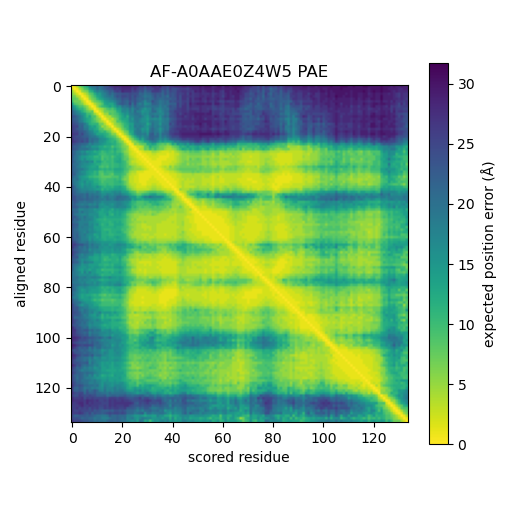? 2.124 -1.044 4.856 1.00 49.53 131 MET A O 1
ATOM 1057 N N . VAL A 1 132 ? 1.801 0.597 6.369 1.00 50.75 132 VAL A N 1
ATOM 1058 C CA . VAL A 1 132 ? 1.032 -0.186 7.357 1.00 50.75 132 VAL A CA 1
ATOM 1059 C C . VAL A 1 132 ? -0.402 -0.375 6.858 1.00 50.75 132 VAL A C 1
ATOM 1061 O O . VAL A 1 132 ? -0.996 0.579 6.356 1.00 50.75 132 VAL A O 1
ATOM 1064 N N . ASN A 1 133 ? -0.938 -1.593 6.966 1.00 45.97 133 ASN A N 1
ATOM 1065 C CA . ASN A 1 133 ? -2.327 -1.900 6.612 1.00 45.97 133 ASN A CA 1
ATOM 1066 C C . ASN A 1 133 ? -3.254 -1.545 7.791 1.00 45.97 133 ASN A C 1
ATOM 1068 O O . ASN A 1 133 ? -2.951 -1.939 8.916 1.00 45.97 133 ASN A O 1
ATOM 1072 N N . LEU A 1 134 ? -4.337 -0.793 7.555 1.00 49.38 134 LEU A N 1
ATOM 1073 C CA . LEU A 1 134 ? -5.298 -0.333 8.577 1.00 49.38 134 LEU A CA 1
ATOM 1074 C C . LEU A 1 134 ? -6.762 -0.568 8.176 1.00 49.38 134 LEU A C 1
ATOM 1076 O O . LEU A 1 134 ? -7.121 -0.284 7.011 1.00 49.38 134 LEU A O 1
#

Nearest PDB structures (foldseek):
  9bco-assembly1_A  TM=8.937E-01  e=7.618E-09  Homo sapiens
  9bcp-assembly1_B  TM=8.361E-01  e=2.364E-08  Homo sapiens
  9bcp-assembly1_A  TM=8.185E-01  e=3.040E-08  Homo sapiens
  4tpt-assembly1_B  TM=7.149E-01  e=1.791E-04  Homo sapiens
  5h2u-assembly4_D  TM=7.740E-01  e=1.836E-03  Homo sapiens

Sequence (134 aa):
KTSYYSDCSDDTIAVHLNDVGNRQLFTKTGYYKGAILAIKPITRTHISITKPLLMEIKRMKDLQNDHLVRFHGVCIDIPNQSILTEYCPKGSLQDVLENEQIKLDWMFRYSIMQDIVRVGLSVKLGVREPMVNL

Solvent-accessible surface area (backbone atoms only — not comparable to full-atom values): 8428 Å² total; per-residue (Å²): 134,86,77,83,74,76,77,71,58,71,63,67,58,49,71,72,49,73,82,50,88,89,71,77,78,82,66,52,68,48,79,55,97,94,39,59,26,28,51,46,73,50,92,67,93,75,83,79,92,39,74,70,57,54,51,50,54,49,50,47,53,69,58,69,49,97,51,37,46,46,50,74,50,72,45,79,52,85,93,65,25,25,42,35,27,52,54,48,84,58,41,52,74,63,56,48,70,70,34,84,86,55,78,82,42,71,70,57,52,48,50,53,53,51,36,51,53,51,41,53,60,67,38,70,79,78,62,88,80,85,56,74,56,85

Secondary structure (DSSP, 8-state):
---------HHHHHHHHTTSTT----S-EEEETTEEEEEEE---S-----HHHHHHHHHHHH---TTBPPEEEEE--TT--EEEEE--TT--HHHHHH-TTS---HHHHHHHHHHHHHHHHHHTTT-S-PPBP-